Protein AF-A0A2P6FGI3-F1 (afdb_monomer_lite)

Organism: NCBI:txid655981

Radius of gyration: 14.29 Å; chains: 1; bounding box: 32×25×43 Å

Structure (mmCIF, N/CA/C/O backbone):
data_AF-A0A2P6FGI3-F1
#
_entry.id   AF-A0A2P6FGI3-F1
#
loop_
_atom_site.group_PDB
_atom_site.id
_atom_site.type_symbol
_atom_site.label_atom_id
_atom_site.label_alt_id
_atom_site.label_comp_id
_atom_site.label_asym_id
_atom_site.label_entity_id
_atom_site.label_seq_id
_atom_site.pdbx_PDB_ins_code
_atom_site.Cartn_x
_atom_site.Cartn_y
_atom_site.Cartn_z
_atom_site.occupancy
_atom_site.B_iso_or_equiv
_atom_site.auth_seq_id
_atom_site.auth_comp_id
_atom_site.auth_asym_id
_atom_site.auth_atom_id
_atom_site.pdbx_PDB_model_num
ATOM 1 N N . MET A 1 1 ? 15.757 -6.957 -1.552 1.00 66.19 1 MET A N 1
ATOM 2 C CA . MET A 1 1 ? 15.788 -5.740 -2.381 1.00 66.19 1 MET A CA 1
ATOM 3 C C . MET A 1 1 ? 14.400 -5.144 -2.313 1.00 66.19 1 MET A C 1
ATOM 5 O O . MET A 1 1 ? 13.468 -5.830 -2.713 1.00 66.19 1 MET A O 1
ATOM 9 N N . THR A 1 2 ? 14.246 -3.935 -1.772 1.00 77.81 2 THR A N 1
ATOM 10 C CA . THR A 1 2 ? 12.915 -3.300 -1.665 1.00 77.81 2 THR A CA 1
ATOM 11 C C . THR A 1 2 ? 12.345 -2.971 -3.044 1.00 77.81 2 THR A C 1
ATOM 13 O O . THR A 1 2 ? 13.094 -2.902 -4.018 1.00 77.81 2 THR A O 1
ATOM 16 N N . LEU A 1 3 ? 11.034 -2.719 -3.152 1.00 78.12 3 LEU A N 1
ATOM 17 C CA . LEU A 1 3 ? 10.436 -2.271 -4.417 1.00 78.12 3 LEU A CA 1
ATOM 18 C C . LEU A 1 3 ? 11.107 -0.983 -4.932 1.00 78.12 3 LEU A C 1
ATOM 20 O O . LEU A 1 3 ? 11.369 -0.852 -6.123 1.00 78.12 3 LEU A O 1
ATOM 24 N N . SER A 1 4 ? 11.468 -0.066 -4.028 1.00 76.88 4 SER A N 1
ATOM 25 C CA . SER A 1 4 ? 12.212 1.149 -4.383 1.00 76.88 4 SER A CA 1
ATOM 26 C C . SER A 1 4 ? 13.582 0.834 -4.991 1.00 76.88 4 SER A C 1
ATOM 28 O O . SER A 1 4 ? 13.965 1.425 -6.003 1.00 76.88 4 SER A O 1
ATOM 30 N N . GLU A 1 5 ? 14.306 -0.134 -4.425 1.00 78.88 5 GLU A N 1
ATOM 31 C CA . GLU A 1 5 ? 15.590 -0.574 -4.969 1.00 78.88 5 GLU A CA 1
ATOM 32 C C . GLU A 1 5 ? 15.432 -1.311 -6.301 1.00 78.88 5 GLU A C 1
ATOM 34 O O . GLU A 1 5 ? 16.225 -1.068 -7.207 1.00 78.88 5 GLU A O 1
ATOM 39 N N . ARG A 1 6 ? 14.401 -2.151 -6.449 1.00 81.94 6 ARG A N 1
ATOM 40 C CA . ARG A 1 6 ? 14.095 -2.877 -7.690 1.00 81.94 6 ARG A CA 1
ATOM 41 C C . ARG A 1 6 ? 13.774 -1.932 -8.843 1.00 81.94 6 ARG A C 1
ATOM 43 O O . ARG A 1 6 ? 14.219 -2.169 -9.960 1.00 81.94 6 ARG A O 1
ATOM 50 N N . VAL A 1 7 ? 13.037 -0.861 -8.567 1.00 80.50 7 VAL A N 1
ATOM 51 C CA . VAL A 1 7 ? 12.695 0.167 -9.557 1.00 80.50 7 VAL A CA 1
ATOM 52 C C . VAL A 1 7 ? 13.900 1.057 -9.894 1.00 80.50 7 VAL A C 1
ATOM 54 O O . VAL A 1 7 ? 14.059 1.458 -11.041 1.00 80.50 7 VAL A O 1
ATOM 57 N N . SER A 1 8 ? 14.764 1.366 -8.920 1.00 79.94 8 SER A N 1
ATOM 58 C CA . SER A 1 8 ? 15.839 2.359 -9.109 1.00 79.94 8 SER A CA 1
ATOM 59 C C . SER A 1 8 ? 17.186 1.773 -9.540 1.00 79.94 8 SER A C 1
ATOM 61 O O . SER A 1 8 ? 17.986 2.480 -10.148 1.00 79.94 8 SER A O 1
ATOM 63 N N . LYS A 1 9 ? 17.491 0.526 -9.164 1.00 82.00 9 LYS A N 1
ATOM 64 C CA . LYS A 1 9 ? 18.830 -0.075 -9.318 1.00 82.00 9 LYS A CA 1
ATOM 65 C C . LYS A 1 9 ? 18.871 -1.213 -10.335 1.00 82.00 9 LYS A C 1
ATOM 67 O O . LYS A 1 9 ? 19.956 -1.543 -10.807 1.00 82.00 9 LYS A O 1
ATOM 72 N N . ASP A 1 10 ? 17.734 -1.830 -10.647 1.00 79.25 10 ASP A N 1
ATOM 73 C CA . ASP A 1 10 ? 17.676 -2.964 -11.566 1.00 79.25 10 ASP A CA 1
ATOM 74 C C . ASP A 1 10 ? 17.226 -2.503 -12.962 1.00 79.25 10 ASP A C 1
ATOM 76 O O . ASP A 1 10 ? 16.121 -1.978 -13.104 1.00 79.25 10 ASP A O 1
ATOM 80 N N . PRO A 1 11 ? 18.051 -2.694 -14.005 1.00 77.44 11 PRO A N 1
ATOM 81 C CA . PRO A 1 11 ? 17.702 -2.291 -15.363 1.00 77.44 11 PRO A CA 1
ATOM 82 C C . PRO A 1 11 ? 16.653 -3.203 -16.018 1.00 77.44 11 PRO A C 1
ATOM 84 O O . PRO A 1 11 ? 16.150 -2.875 -17.094 1.00 77.44 11 PRO A O 1
ATOM 87 N N . ARG A 1 12 ? 16.333 -4.364 -15.427 1.00 83.56 12 ARG A N 1
ATOM 88 C CA . ARG A 1 12 ? 15.326 -5.282 -15.970 1.00 83.56 12 ARG A CA 1
ATOM 89 C C . ARG A 1 12 ? 13.939 -4.635 -15.912 1.00 83.56 12 ARG A C 1
ATOM 91 O O . ARG A 1 12 ? 13.586 -4.066 -14.876 1.00 83.56 12 ARG A O 1
ATOM 98 N N . PRO A 1 13 ? 13.110 -4.780 -16.962 1.00 79.19 13 PRO A N 1
ATOM 99 C CA . PRO A 1 13 ? 11.731 -4.309 -16.928 1.00 79.19 13 PRO A CA 1
ATOM 100 C C . PRO A 1 13 ? 10.989 -4.865 -15.709 1.00 79.19 13 PRO A C 1
ATOM 102 O O . PRO A 1 13 ? 11.129 -6.042 -15.372 1.00 79.19 13 PRO A O 1
ATOM 105 N N . LEU A 1 14 ? 10.232 -4.009 -15.032 1.00 82.75 14 LEU A N 1
ATOM 106 C CA . LEU A 1 14 ? 9.284 -4.405 -13.996 1.00 82.75 14 LEU A CA 1
ATOM 107 C C . LEU A 1 14 ? 7.899 -4.484 -14.641 1.00 82.75 14 LEU A C 1
ATOM 109 O O . LEU A 1 14 ? 7.463 -3.527 -15.282 1.00 82.75 14 LEU A O 1
ATOM 113 N N . ASP A 1 15 ? 7.207 -5.606 -14.460 1.00 86.94 15 ASP A N 1
ATOM 114 C CA . ASP A 1 15 ? 5.791 -5.708 -14.811 1.00 86.94 15 ASP A CA 1
ATOM 115 C C . ASP A 1 15 ? 4.972 -4.954 -13.756 1.00 86.94 15 ASP A C 1
ATOM 117 O O . ASP A 1 15 ? 4.646 -5.473 -12.683 1.00 86.94 15 ASP A O 1
ATOM 121 N N . ALA A 1 16 ? 4.721 -3.677 -14.046 1.00 83.81 16 ALA A N 1
ATOM 122 C CA . ALA A 1 16 ? 4.026 -2.762 -13.155 1.00 83.81 16 ALA A CA 1
ATOM 123 C C . ALA A 1 16 ? 2.613 -3.252 -12.816 1.00 83.81 16 ALA A C 1
ATOM 125 O O . ALA A 1 16 ? 2.213 -3.191 -11.654 1.00 83.81 16 ALA A O 1
ATOM 126 N N . ASP A 1 17 ? 1.882 -3.774 -13.801 1.00 87.12 17 ASP A N 1
ATOM 127 C CA . ASP A 1 17 ? 0.501 -4.220 -13.619 1.00 87.12 17 ASP A CA 1
ATOM 128 C C . ASP A 1 17 ? 0.445 -5.468 -12.733 1.00 87.12 17 ASP A C 1
ATOM 130 O O . ASP A 1 17 ? -0.345 -5.525 -11.785 1.00 87.12 17 ASP A O 1
ATOM 134 N N . LEU A 1 18 ? 1.335 -6.439 -12.970 1.00 86.50 18 LEU A N 1
ATOM 135 C CA . LEU A 1 18 ? 1.442 -7.628 -12.125 1.00 86.50 18 LEU A CA 1
ATOM 136 C C . LEU A 1 18 ? 1.863 -7.271 -10.692 1.00 86.50 18 LEU A C 1
ATOM 138 O O . LEU A 1 18 ? 1.305 -7.807 -9.729 1.00 86.50 18 LEU A O 1
ATOM 142 N N . CYS A 1 19 ? 2.833 -6.367 -10.538 1.00 84.88 19 CYS A N 1
ATOM 143 C CA . CYS A 1 19 ? 3.308 -5.909 -9.234 1.00 84.88 19 CYS A CA 1
ATOM 144 C C . CYS A 1 19 ? 2.179 -5.225 -8.446 1.00 84.88 19 CYS A C 1
ATOM 146 O O . CYS A 1 19 ? 1.867 -5.631 -7.323 1.00 84.88 19 CYS A O 1
ATOM 148 N N . LEU A 1 20 ? 1.502 -4.248 -9.056 1.00 86.12 20 LEU A N 1
ATOM 149 C CA . LEU A 1 20 ? 0.398 -3.516 -8.434 1.00 86.12 20 LEU A CA 1
ATOM 150 C C . LEU A 1 20 ? -0.779 -4.432 -8.093 1.00 86.12 20 LEU A C 1
ATOM 152 O O . LEU A 1 20 ? -1.316 -4.341 -6.988 1.0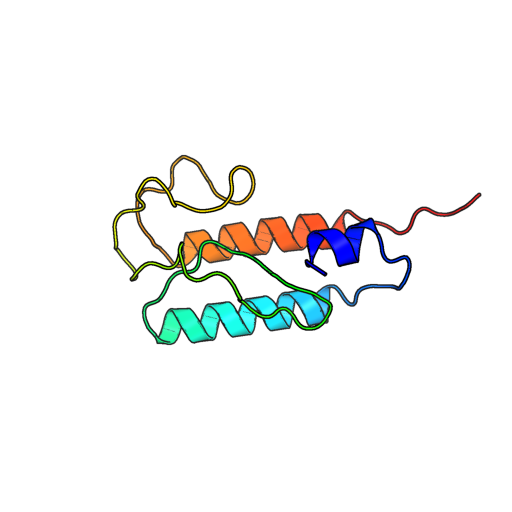0 86.12 20 LEU A O 1
ATOM 156 N N . GLY A 1 21 ? -1.140 -5.357 -8.987 1.00 88.44 21 GLY A N 1
ATOM 157 C CA . GLY A 1 21 ? -2.201 -6.332 -8.734 1.00 88.44 21 GLY A CA 1
ATOM 158 C C . GLY A 1 21 ? -1.897 -7.230 -7.531 1.00 88.44 21 GLY A C 1
ATOM 159 O O . GLY A 1 21 ? -2.776 -7.505 -6.713 1.00 88.44 21 GLY A O 1
ATOM 160 N N . ARG A 1 22 ? -0.637 -7.647 -7.358 1.00 86.50 22 ARG A N 1
ATOM 161 C CA . ARG A 1 22 ? -0.207 -8.430 -6.189 1.00 86.50 22 ARG A CA 1
ATOM 162 C C . ARG A 1 22 ? -0.278 -7.635 -4.887 1.00 86.50 22 ARG A C 1
ATOM 164 O O . ARG A 1 22 ? -0.799 -8.160 -3.903 1.00 86.50 22 ARG A O 1
ATOM 171 N N . ILE A 1 23 ? 0.176 -6.379 -4.889 1.00 86.06 23 ILE A N 1
ATOM 172 C CA . ILE A 1 23 ? 0.059 -5.478 -3.728 1.00 86.06 23 ILE A CA 1
ATOM 173 C C . ILE A 1 23 ? -1.412 -5.305 -3.348 1.00 86.06 23 ILE A C 1
ATOM 175 O O . ILE A 1 23 ? -1.780 -5.493 -2.190 1.00 86.06 23 ILE A O 1
ATOM 179 N N . GLN A 1 24 ? -2.259 -4.993 -4.331 1.00 89.06 24 GLN A N 1
ATOM 180 C CA . GLN A 1 24 ? -3.686 -4.777 -4.123 1.00 89.06 24 GLN A CA 1
ATOM 181 C C . GLN A 1 24 ? -4.366 -6.011 -3.520 1.00 89.06 24 GLN A C 1
ATOM 183 O O . GLN A 1 24 ? -5.132 -5.880 -2.567 1.00 89.06 24 GLN A O 1
ATOM 188 N N . ASN A 1 25 ? -4.057 -7.209 -4.021 1.00 89.62 25 ASN A N 1
ATOM 189 C CA . ASN A 1 25 ? -4.596 -8.455 -3.475 1.00 89.62 25 ASN A CA 1
ATOM 190 C C . ASN A 1 25 ? -4.155 -8.692 -2.021 1.00 89.62 25 ASN A C 1
ATOM 192 O O . ASN A 1 25 ? -4.961 -9.129 -1.199 1.00 89.62 25 ASN A O 1
ATOM 196 N N . GLY A 1 26 ? -2.899 -8.379 -1.688 1.00 87.75 26 GLY A N 1
ATOM 197 C CA . GLY A 1 26 ? -2.393 -8.446 -0.315 1.00 87.75 26 GLY A CA 1
ATOM 198 C C . GLY A 1 26 ? -3.112 -7.472 0.625 1.00 87.75 26 GLY A C 1
ATOM 199 O O . GLY A 1 26 ? -3.556 -7.877 1.700 1.00 87.75 26 GLY A O 1
ATOM 200 N N . ILE A 1 27 ? -3.308 -6.222 0.188 1.00 88.31 27 ILE A N 1
ATOM 201 C CA . ILE A 1 27 ? -4.082 -5.205 0.919 1.00 88.31 27 ILE A CA 1
ATOM 202 C C . ILE A 1 27 ? -5.515 -5.683 1.161 1.00 88.31 27 ILE A C 1
ATOM 204 O O . ILE A 1 27 ? -5.979 -5.710 2.298 1.00 88.31 27 ILE A O 1
ATOM 208 N N . GLN A 1 28 ? -6.202 -6.148 0.116 1.00 90.56 28 GLN A N 1
ATOM 209 C CA . GLN A 1 28 ? -7.575 -6.647 0.229 1.00 90.56 28 GLN A CA 1
ATOM 210 C C . GLN A 1 28 ? -7.692 -7.852 1.166 1.00 90.56 28 GLN A C 1
ATOM 212 O O . GLN A 1 28 ? -8.703 -8.006 1.852 1.00 90.56 28 GLN A O 1
ATOM 217 N N . HIS A 1 29 ? -6.687 -8.729 1.195 1.00 90.75 29 HIS A N 1
ATOM 218 C CA . HIS A 1 29 ? -6.658 -9.835 2.144 1.00 90.75 29 HIS A CA 1
ATOM 219 C C . HIS A 1 29 ? -6.578 -9.330 3.589 1.00 90.75 29 HIS A C 1
ATOM 221 O O . HIS A 1 29 ? -7.322 -9.814 4.439 1.00 90.75 29 HIS A O 1
ATOM 227 N N . LEU A 1 30 ? -5.740 -8.329 3.861 1.00 89.75 30 LEU A N 1
ATOM 228 C CA . LEU A 1 30 ? -5.586 -7.752 5.196 1.00 89.75 30 LEU A CA 1
ATOM 229 C C . LEU A 1 30 ? -6.819 -6.950 5.632 1.00 89.75 30 LEU A C 1
ATOM 231 O O . LEU A 1 30 ? -7.258 -7.098 6.772 1.00 89.75 30 LEU A O 1
ATOM 235 N N . HIS A 1 31 ? -7.480 -6.244 4.712 1.00 91.31 31 HIS A N 1
ATOM 236 C CA . HIS A 1 31 ? -8.775 -5.600 4.979 1.00 91.31 31 HIS A CA 1
ATOM 237 C C . HIS A 1 31 ? -9.837 -6.605 5.431 1.00 91.31 31 HIS A C 1
ATOM 239 O O . HIS A 1 31 ? -10.571 -6.338 6.377 1.00 91.31 31 HIS A O 1
ATOM 245 N N . LYS A 1 32 ? -9.881 -7.808 4.841 1.00 92.19 32 LYS A N 1
ATOM 246 C CA . LYS A 1 32 ? -10.793 -8.882 5.292 1.00 92.19 32 LYS A CA 1
ATOM 247 C C . LYS A 1 32 ? -10.497 -9.372 6.712 1.00 92.19 32 LYS A C 1
ATOM 249 O O . LYS A 1 32 ? -11.377 -9.948 7.346 1.00 92.19 32 LYS A O 1
ATOM 254 N N . LEU A 1 33 ? -9.281 -9.153 7.207 1.00 92.19 33 LEU A N 1
ATOM 255 C CA . LEU A 1 33 ? -8.884 -9.432 8.588 1.00 92.19 33 LEU A CA 1
ATOM 256 C C . LEU A 1 33 ? -9.107 -8.224 9.521 1.00 92.19 33 LEU A C 1
ATOM 258 O O . LEU A 1 33 ? -8.780 -8.304 10.705 1.00 92.19 33 LEU A O 1
ATOM 262 N N . GLY A 1 34 ? -9.666 -7.118 9.012 1.00 89.19 34 GLY A N 1
ATOM 263 C CA . GLY A 1 34 ? -9.865 -5.864 9.746 1.00 89.19 34 GLY A CA 1
ATOM 264 C C . GLY A 1 34 ? -8.570 -5.085 9.981 1.00 89.19 34 GLY A C 1
ATOM 265 O O . GLY A 1 34 ? -8.485 -4.314 10.938 1.00 89.19 34 GLY A O 1
ATOM 266 N N . LEU A 1 35 ? -7.546 -5.333 9.159 1.00 88.19 35 LEU A N 1
ATOM 267 C CA . LEU A 1 35 ? -6.211 -4.761 9.283 1.00 88.19 35 LEU A CA 1
ATOM 268 C C . LEU A 1 35 ? -5.940 -3.769 8.153 1.00 88.19 35 LEU A C 1
ATOM 270 O O . LEU A 1 35 ? -6.099 -4.106 6.985 1.00 88.19 35 LEU A O 1
ATOM 274 N N . ILE A 1 36 ? -5.475 -2.579 8.519 1.00 85.06 36 ILE A N 1
ATOM 275 C CA . ILE A 1 36 ? -5.031 -1.508 7.625 1.00 85.06 36 ILE A CA 1
ATOM 276 C C . ILE A 1 36 ? -3.509 -1.423 7.701 1.00 85.06 36 ILE A C 1
ATOM 278 O O . ILE A 1 36 ? -2.938 -1.446 8.797 1.00 85.06 36 ILE A O 1
ATOM 282 N N . ILE A 1 37 ? -2.849 -1.320 6.551 1.00 78.44 37 ILE A N 1
ATOM 283 C CA . ILE A 1 37 ? -1.394 -1.433 6.419 1.00 78.44 37 ILE A CA 1
ATOM 284 C C . ILE A 1 37 ? -0.817 -0.185 5.773 1.00 78.44 37 ILE A C 1
ATOM 286 O O . ILE A 1 37 ? -0.888 0.027 4.565 1.00 78.44 37 ILE A O 1
ATOM 290 N N . LEU A 1 38 ? -0.093 0.584 6.575 1.00 63.91 38 LEU A N 1
ATOM 291 C CA . LEU A 1 38 ? 0.593 1.792 6.138 1.00 63.91 38 LEU A CA 1
ATOM 292 C C . LEU A 1 38 ? 1.933 1.415 5.473 1.00 63.91 38 LEU A C 1
ATOM 294 O O . LEU A 1 38 ? 3.005 1.581 6.050 1.00 63.91 38 LEU A O 1
ATOM 298 N N . MET A 1 39 ? 1.769 0.812 4.292 1.00 65.38 39 MET A N 1
ATOM 299 C CA . MET A 1 39 ? 2.661 0.303 3.241 1.00 65.38 39 MET A CA 1
ATOM 300 C C . MET A 1 39 ? 4.179 0.166 3.466 1.00 65.38 39 MET A C 1
ATOM 302 O O . MET A 1 39 ? 4.887 1.125 3.757 1.00 65.38 39 MET A O 1
ATOM 306 N N . SER A 1 40 ? 4.688 -1.012 3.070 1.00 53.09 40 SER A N 1
ATOM 307 C CA . SER A 1 40 ? 6.044 -1.256 2.548 1.00 53.09 40 SER A CA 1
ATOM 308 C C . SER A 1 40 ? 6.025 -2.483 1.615 1.00 53.09 40 SER A C 1
ATOM 310 O O . SER A 1 40 ? 5.360 -3.473 1.926 1.00 53.09 40 SER A O 1
ATOM 312 N N . GLY A 1 41 ? 6.699 -2.423 0.457 1.00 50.53 41 GLY A N 1
ATOM 313 C CA . GLY A 1 41 ? 6.718 -3.491 -0.559 1.00 50.53 41 GLY A CA 1
ATOM 314 C C . GLY A 1 41 ? 8.135 -3.935 -0.945 1.00 50.53 41 GLY 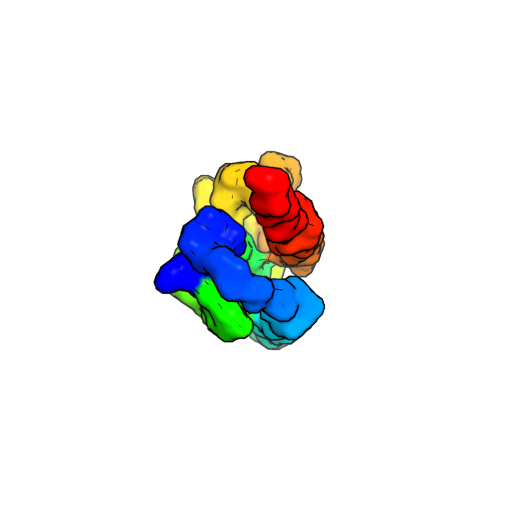A C 1
ATOM 315 O O . GLY A 1 41 ? 9.055 -3.115 -1.017 1.00 50.53 41 GLY A O 1
ATOM 316 N N . ASN A 1 42 ? 8.313 -5.233 -1.215 1.00 46.72 42 ASN A N 1
ATOM 317 C CA . ASN A 1 42 ? 9.609 -5.862 -1.504 1.00 46.72 42 ASN A CA 1
ATOM 318 C C . ASN A 1 42 ? 9.558 -6.677 -2.818 1.00 46.72 42 ASN A C 1
ATOM 320 O O . ASN A 1 42 ? 8.808 -7.642 -2.885 1.00 46.72 42 ASN A O 1
ATOM 324 N N . ASP A 1 43 ? 10.394 -6.323 -3.802 1.00 53.94 43 ASP A N 1
ATOM 325 C CA . ASP A 1 43 ? 10.676 -7.072 -5.049 1.00 53.94 43 ASP A CA 1
ATOM 326 C C . ASP A 1 43 ? 9.502 -7.327 -6.040 1.00 53.94 43 ASP A C 1
ATOM 328 O O . ASP A 1 43 ? 8.363 -6.908 -5.828 1.00 53.94 43 ASP A O 1
ATOM 332 N N . ASP A 1 44 ? 9.797 -8.032 -7.145 1.00 52.28 44 ASP A N 1
ATOM 333 C CA . ASP A 1 44 ? 8.885 -8.475 -8.225 1.00 52.28 44 ASP A CA 1
ATOM 334 C C . ASP A 1 44 ? 7.725 -9.376 -7.731 1.00 52.28 44 ASP A C 1
ATOM 336 O O . ASP A 1 44 ? 6.747 -9.647 -8.440 1.00 52.28 44 ASP A O 1
ATOM 340 N N . ASN A 1 45 ? 7.814 -9.846 -6.487 1.00 54.31 45 ASN A N 1
ATOM 341 C CA . ASN A 1 45 ? 6.720 -10.463 -5.754 1.00 54.31 45 ASN A CA 1
ATOM 342 C C . ASN A 1 45 ? 6.511 -9.693 -4.444 1.00 54.31 45 ASN A C 1
ATOM 344 O O . ASN A 1 45 ? 7.105 -10.082 -3.440 1.00 54.31 45 ASN A O 1
ATOM 348 N N . PRO A 1 46 ? 5.706 -8.616 -4.446 1.00 61.00 46 PRO A N 1
ATOM 349 C CA . PRO A 1 46 ? 5.586 -7.711 -3.313 1.00 61.00 46 PRO A CA 1
ATOM 350 C C . PRO A 1 46 ? 5.050 -8.440 -2.082 1.00 61.00 46 PRO A C 1
ATOM 352 O O . PRO A 1 46 ? 3.850 -8.671 -1.940 1.00 61.00 46 PRO A O 1
ATOM 355 N N . ILE A 1 47 ? 5.965 -8.806 -1.186 1.00 62.12 47 ILE A N 1
ATOM 356 C CA . ILE A 1 47 ? 5.633 -9.303 0.146 1.00 62.12 47 ILE A CA 1
ATOM 357 C C . ILE A 1 47 ? 5.450 -8.084 1.045 1.00 62.12 47 ILE A C 1
ATOM 359 O O . ILE A 1 47 ? 6.315 -7.209 1.108 1.00 62.12 47 ILE A O 1
ATOM 363 N N . ILE A 1 48 ? 4.325 -8.044 1.750 1.00 68.19 48 ILE A N 1
ATOM 364 C CA . ILE A 1 48 ? 4.061 -7.066 2.803 1.00 68.19 48 ILE A CA 1
ATOM 365 C C . ILE A 1 48 ? 4.822 -7.556 4.035 1.00 68.19 48 ILE A C 1
ATOM 367 O O . ILE A 1 48 ? 4.433 -8.545 4.652 1.00 68.19 48 ILE A O 1
ATOM 371 N N . THR A 1 49 ? 5.967 -6.941 4.327 1.00 58.34 49 THR A N 1
ATOM 372 C CA . THR A 1 49 ? 6.912 -7.441 5.343 1.00 58.34 49 THR A CA 1
ATOM 373 C C . THR A 1 49 ? 6.989 -6.584 6.602 1.00 58.34 49 THR A C 1
ATOM 375 O O . THR A 1 49 ? 7.627 -7.003 7.563 1.00 58.34 49 THR A O 1
ATOM 378 N N . ASP A 1 50 ? 6.359 -5.407 6.618 1.00 65.75 50 ASP A N 1
ATOM 379 C CA . ASP A 1 50 ? 6.359 -4.502 7.771 1.00 65.75 50 ASP A CA 1
ATOM 380 C C . ASP A 1 50 ? 4.935 -4.292 8.297 1.00 65.75 50 ASP A C 1
ATOM 382 O O . ASP A 1 50 ? 4.109 -3.632 7.668 1.00 65.75 50 ASP A O 1
ATOM 386 N N . PHE A 1 51 ? 4.657 -4.897 9.452 1.00 72.00 51 PHE A N 1
ATOM 387 C CA . PHE A 1 51 ? 3.375 -4.805 10.152 1.00 72.00 51 PHE A CA 1
ATOM 388 C C . PHE A 1 51 ? 3.453 -3.936 11.413 1.00 72.00 51 PHE A C 1
ATOM 390 O O . PHE A 1 51 ? 2.467 -3.829 12.137 1.00 72.00 51 PHE A O 1
ATOM 397 N N . ASP A 1 52 ? 4.590 -3.296 11.699 1.00 69.00 52 ASP A N 1
ATOM 398 C CA . ASP A 1 52 ? 4.753 -2.447 12.891 1.00 69.00 52 ASP A CA 1
ATOM 399 C C . ASP A 1 52 ? 3.901 -1.158 12.795 1.00 69.00 52 ASP A C 1
ATOM 401 O O . ASP A 1 52 ? 3.528 -0.536 13.796 1.00 69.00 52 ASP A O 1
ATOM 405 N N . SER A 1 53 ? 3.521 -0.782 11.570 1.00 70.81 53 SER A N 1
ATOM 406 C CA . SER A 1 53 ? 2.557 0.281 11.264 1.00 70.81 53 SER A CA 1
ATOM 407 C C . SER A 1 53 ? 1.128 -0.226 11.021 1.00 70.81 53 SER A C 1
ATOM 409 O O . SER A 1 53 ? 0.229 0.587 10.804 1.00 70.81 53 SER A O 1
ATOM 411 N N . CYS A 1 54 ? 0.893 -1.542 11.080 1.00 82.88 54 CYS A N 1
ATOM 412 C CA . CYS A 1 54 ? -0.426 -2.129 10.876 1.00 82.88 54 CYS A CA 1
ATOM 413 C C . CYS A 1 54 ? -1.361 -1.759 12.033 1.00 82.88 54 CYS A C 1
ATOM 415 O O . CYS A 1 54 ? -0.982 -1.799 13.207 1.00 82.88 54 CYS A O 1
ATOM 417 N N . ARG A 1 55 ? -2.600 -1.404 11.701 1.00 87.69 55 ARG A N 1
ATOM 418 C CA . ARG A 1 55 ? -3.620 -0.973 12.663 1.00 87.69 55 ARG A CA 1
ATOM 419 C C . ARG A 1 55 ? -4.929 -1.685 12.400 1.00 87.69 55 ARG A C 1
ATOM 421 O O . ARG A 1 55 ? -5.187 -2.102 11.273 1.00 87.69 55 ARG A O 1
ATOM 428 N N . ARG A 1 56 ? -5.769 -1.815 13.426 1.00 91.00 56 ARG A N 1
ATOM 429 C CA . ARG A 1 56 ? -7.157 -2.225 13.189 1.00 91.00 56 ARG A CA 1
ATOM 430 C C . ARG A 1 56 ? -7.912 -1.091 12.511 1.00 91.00 56 ARG A C 1
ATOM 432 O O . ARG A 1 56 ? -7.658 0.075 12.804 1.00 91.00 56 ARG A O 1
ATOM 439 N N . GLU A 1 57 ? -8.848 -1.427 11.636 1.00 91.75 57 GLU A N 1
ATOM 440 C CA . GLU A 1 57 ? -9.744 -0.431 11.050 1.00 91.75 57 GLU A CA 1
ATOM 441 C C . GLU A 1 57 ? -10.435 0.400 12.150 1.00 91.75 57 GLU A C 1
ATOM 443 O O . GLU A 1 57 ? -10.905 -0.131 13.159 1.00 91.75 57 GLU A O 1
ATOM 448 N N . GLY A 1 58 ? -10.433 1.723 11.984 1.00 90.19 58 GLY A N 1
ATOM 449 C CA . GLY A 1 58 ? -10.939 2.700 12.948 1.00 90.19 58 GLY A CA 1
ATOM 450 C C . GLY A 1 58 ? -9.975 3.059 14.086 1.00 90.19 58 GLY A C 1
ATOM 451 O O . GLY A 1 58 ? -10.248 4.002 14.832 1.00 90.19 58 GLY A O 1
ATOM 452 N N . GLU A 1 59 ? -8.839 2.370 14.240 1.00 90.31 59 GLU A N 1
ATOM 453 C CA . GLU A 1 59 ? -7.843 2.707 15.262 1.00 90.31 59 GLU A CA 1
ATOM 454 C C . GLU A 1 59 ? -7.177 4.051 14.944 1.00 90.31 59 GLU A C 1
ATOM 456 O O . GLU A 1 59 ? -6.909 4.395 13.792 1.00 90.31 59 GLU A O 1
ATOM 461 N N . ARG A 1 60 ? -6.893 4.840 15.979 1.00 89.31 60 ARG A N 1
ATOM 462 C CA . ARG A 1 60 ? -6.243 6.138 15.817 1.00 89.31 60 ARG A CA 1
ATOM 463 C C . ARG A 1 60 ? -4.791 5.949 15.376 1.00 89.31 60 ARG A C 1
ATOM 465 O O . ARG A 1 60 ? -4.029 5.226 16.017 1.00 89.31 60 ARG A O 1
ATOM 472 N N . LEU A 1 61 ? -4.393 6.641 14.314 1.00 82.31 61 LEU A N 1
ATOM 473 C CA . LEU A 1 61 ? -3.016 6.633 13.840 1.00 82.31 61 LEU A CA 1
ATOM 474 C C . LEU A 1 61 ? -2.145 7.404 14.843 1.00 82.31 61 LEU A C 1
ATOM 476 O O . LEU A 1 61 ? -2.384 8.577 15.134 1.00 82.31 61 LEU A O 1
ATOM 480 N N . GLY A 1 62 ? -1.183 6.702 15.442 1.00 76.69 62 GLY A N 1
ATOM 481 C CA . GLY A 1 62 ? -0.188 7.283 16.343 1.00 76.69 62 GLY A CA 1
ATOM 482 C C . GLY A 1 62 ? 1.009 7.859 15.583 1.00 76.69 62 GLY A C 1
ATOM 483 O O . GLY A 1 62 ? 0.923 8.200 14.411 1.00 76.69 62 GLY A O 1
ATOM 484 N N . ILE A 1 63 ? 2.171 7.901 16.237 1.00 70.88 63 ILE A N 1
ATOM 485 C CA . ILE A 1 63 ? 3.430 8.389 15.635 1.00 70.88 63 ILE A CA 1
ATOM 486 C C . ILE A 1 63 ? 3.836 7.555 14.400 1.00 70.88 63 ILE A C 1
ATOM 488 O O . ILE A 1 63 ? 4.467 8.068 13.481 1.00 70.88 63 ILE A O 1
ATOM 492 N N . LYS A 1 64 ? 3.436 6.278 14.346 1.00 68.00 64 LYS A N 1
ATOM 493 C CA . LYS A 1 64 ? 3.700 5.354 13.231 1.00 68.00 64 LYS A CA 1
ATOM 494 C C . LYS A 1 64 ? 2.533 5.309 12.232 1.00 68.00 64 LYS A C 1
ATOM 496 O O . LYS A 1 64 ? 1.978 4.244 11.984 1.00 68.00 64 LYS A O 1
ATOM 501 N N . ALA A 1 65 ? 2.148 6.461 11.682 1.00 70.12 65 ALA A N 1
ATOM 502 C CA . ALA A 1 65 ? 1.059 6.615 10.703 1.00 70.12 65 ALA A CA 1
ATOM 503 C C . ALA A 1 65 ? 1.476 6.327 9.237 1.00 70.12 65 ALA A C 1
ATOM 505 O O . ALA A 1 65 ? 0.817 6.766 8.292 1.00 70.12 65 ALA A O 1
ATOM 506 N N . GLY A 1 66 ? 2.585 5.604 9.050 1.00 70.12 66 GLY A N 1
ATOM 507 C CA . GLY A 1 66 ? 3.180 5.287 7.752 1.00 70.12 66 GLY A CA 1
ATOM 508 C C . GLY A 1 66 ? 4.484 6.028 7.476 1.00 70.12 66 GLY A C 1
ATOM 509 O O . GLY A 1 66 ? 4.974 6.814 8.290 1.00 70.12 66 GLY A O 1
ATOM 510 N N . THR A 1 67 ? 5.071 5.757 6.313 1.00 72.19 67 THR A N 1
ATOM 511 C CA . THR A 1 67 ? 6.299 6.418 5.864 1.00 72.19 67 THR A CA 1
ATOM 512 C C . THR A 1 67 ? 5.997 7.833 5.369 1.00 72.19 67 THR A C 1
ATOM 514 O O . THR A 1 67 ? 5.110 8.046 4.540 1.00 72.19 67 THR A O 1
ATOM 517 N N . ARG A 1 68 ? 6.763 8.823 5.846 1.00 72.50 68 ARG A N 1
ATOM 518 C CA . ARG A 1 68 ? 6.654 10.215 5.383 1.00 72.50 68 ARG A CA 1
ATOM 519 C C . ARG A 1 68 ? 6.799 10.283 3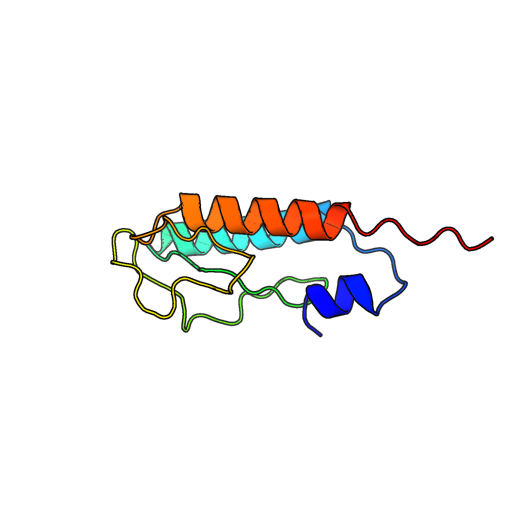.858 1.00 72.50 68 ARG A C 1
ATOM 521 O O . ARG A 1 68 ? 7.724 9.698 3.303 1.00 72.50 68 ARG A O 1
ATOM 528 N N . GLY A 1 69 ? 5.892 11.002 3.197 1.00 73.56 69 GLY A N 1
ATOM 529 C CA . GLY A 1 69 ? 5.843 11.107 1.733 1.00 73.56 69 GLY A CA 1
ATOM 530 C C . GLY A 1 69 ? 5.045 10.000 1.032 1.00 73.56 69 GLY A C 1
ATOM 531 O O . GLY A 1 69 ? 4.791 10.131 -0.157 1.00 73.56 69 GLY A O 1
ATOM 532 N N . TRP A 1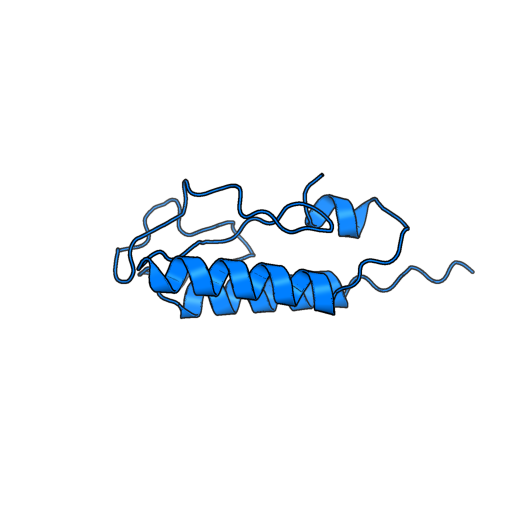 70 ? 4.602 8.965 1.754 1.00 76.44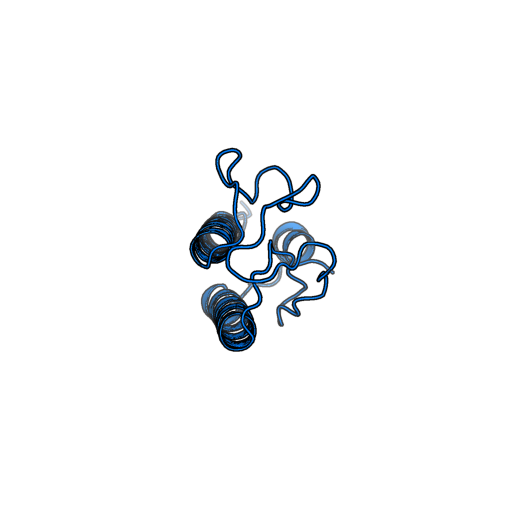 70 TRP A N 1
ATOM 533 C CA . TRP A 1 70 ? 3.776 7.859 1.234 1.00 76.44 70 TRP A CA 1
ATOM 534 C C . TRP A 1 70 ? 2.400 7.763 1.905 1.00 76.44 70 TRP A C 1
ATOM 536 O O . TRP A 1 70 ? 1.619 6.856 1.637 1.00 76.44 70 TRP A O 1
ATOM 546 N N . THR A 1 71 ? 2.102 8.712 2.786 1.00 77.56 71 THR A N 1
ATOM 547 C CA . THR A 1 71 ? 0.847 8.852 3.525 1.00 77.56 71 THR A CA 1
ATOM 548 C C . THR A 1 71 ? 0.435 10.323 3.511 1.00 77.56 71 THR A C 1
ATOM 550 O O . THR A 1 71 ? 1.242 11.187 3.147 1.00 77.56 71 THR A O 1
ATOM 553 N N . ARG A 1 72 ? -0.800 10.627 3.911 1.00 79.38 72 ARG A N 1
ATOM 554 C CA . ARG A 1 72 ? -1.258 12.009 4.083 1.00 79.38 72 ARG A CA 1
ATOM 555 C C . ARG A 1 72 ? -1.191 12.422 5.548 1.00 79.38 72 ARG A C 1
ATOM 557 O O . ARG A 1 72 ? -1.522 11.646 6.438 1.00 79.38 72 ARG A O 1
ATOM 564 N N . GLU A 1 73 ? -0.798 13.669 5.793 1.00 78.19 73 GLU A N 1
ATOM 565 C CA . GLU A 1 73 ? -0.661 14.212 7.153 1.00 78.19 73 GLU A CA 1
ATOM 566 C C . GLU A 1 73 ? -2.012 14.418 7.859 1.00 78.19 73 GLU A C 1
ATOM 568 O O . GLU A 1 73 ? -2.070 14.494 9.085 1.00 78.19 73 GLU A O 1
ATOM 573 N N . ASP A 1 74 ? -3.111 14.490 7.105 1.00 82.62 74 ASP A N 1
ATOM 574 C CA . ASP A 1 74 ? -4.464 14.638 7.643 1.00 82.62 74 ASP A CA 1
ATOM 575 C C . ASP A 1 74 ? -5.112 13.310 8.060 1.00 82.62 74 ASP A C 1
ATOM 577 O O . ASP A 1 74 ? -6.189 13.314 8.667 1.00 82.62 74 ASP A O 1
ATOM 581 N N . PHE A 1 75 ? -4.458 12.174 7.804 1.00 83.31 75 PHE A N 1
ATOM 582 C CA . PHE A 1 75 ? -4.930 10.873 8.253 1.00 83.31 75 PHE A CA 1
ATOM 583 C C . PHE A 1 75 ? -4.774 10.717 9.768 1.00 83.31 75 PHE A C 1
ATOM 585 O O . PHE A 1 75 ? -3.678 10.717 10.323 1.00 83.31 75 PHE A O 1
ATOM 592 N N . LYS A 1 76 ? -5.912 10.565 10.451 1.00 88.31 76 LYS A N 1
ATOM 593 C CA . LYS A 1 76 ? -5.989 10.421 11.917 1.00 88.31 76 LYS A CA 1
ATOM 594 C C . LYS A 1 76 ? -6.413 9.031 12.366 1.00 88.31 76 LYS A C 1
ATOM 596 O O . LYS A 1 76 ? -6.191 8.680 13.522 1.00 88.31 76 LYS A O 1
ATOM 601 N N . PHE A 1 77 ? -7.029 8.264 11.475 1.00 90.31 77 PHE A N 1
ATOM 602 C CA . PHE A 1 77 ? -7.571 6.939 11.746 1.00 90.31 77 PHE A CA 1
ATOM 603 C C . PHE A 1 77 ? -7.169 5.988 10.632 1.00 90.31 77 PHE A C 1
ATOM 605 O O . PHE A 1 77 ? -7.034 6.410 9.485 1.00 90.31 77 PHE A O 1
ATOM 612 N N . ALA A 1 78 ? -6.969 4.732 11.009 1.00 90.31 78 ALA A N 1
ATOM 613 C CA . ALA A 1 78 ? -6.710 3.630 10.112 1.00 90.31 78 ALA A CA 1
ATOM 614 C C . ALA A 1 78 ? -7.993 3.297 9.351 1.00 90.31 78 ALA A C 1
ATOM 616 O O . ALA A 1 78 ? -9.005 2.930 9.940 1.00 90.31 78 ALA A O 1
ATOM 617 N N . THR A 1 79 ? -7.953 3.455 8.043 1.00 91.31 79 THR A N 1
ATOM 618 C CA . THR A 1 79 ? -9.087 3.352 7.133 1.00 91.31 79 THR A CA 1
ATOM 619 C C . THR A 1 79 ? -8.607 2.742 5.815 1.00 91.31 79 THR A C 1
ATOM 621 O O . THR A 1 79 ? -7.444 2.947 5.448 1.00 91.31 79 THR A O 1
ATOM 624 N N . PRO A 1 80 ? -9.457 2.008 5.078 1.00 90.25 80 PRO A N 1
ATOM 625 C CA . PRO A 1 80 ? -9.091 1.467 3.769 1.00 90.25 80 PRO A CA 1
ATOM 626 C C . PRO A 1 80 ? -8.553 2.525 2.792 1.00 90.25 80 PRO A C 1
ATOM 628 O O . PRO A 1 80 ? -7.696 2.228 1.958 1.00 90.25 80 PRO A O 1
ATOM 631 N N . GLU A 1 81 ? -9.006 3.774 2.919 1.00 90.12 81 GLU A N 1
ATOM 632 C CA . GLU A 1 81 ? -8.552 4.921 2.134 1.00 90.12 81 GLU A CA 1
ATOM 633 C C . GLU A 1 81 ? -7.058 5.219 2.327 1.00 90.12 81 GLU A C 1
ATOM 635 O O . GLU A 1 81 ? -6.408 5.707 1.398 1.00 90.12 81 GLU A O 1
ATOM 640 N N . ASN A 1 82 ? -6.483 4.909 3.498 1.00 87.25 82 ASN A N 1
ATOM 641 C CA . ASN A 1 82 ? -5.044 5.071 3.715 1.00 87.25 82 ASN A CA 1
ATOM 642 C C . ASN A 1 82 ? -4.244 4.167 2.774 1.00 87.25 82 ASN A C 1
ATOM 644 O O . ASN A 1 82 ? -3.297 4.622 2.130 1.00 87.25 82 ASN A O 1
ATOM 648 N N . ASP A 1 83 ? -4.668 2.910 2.650 1.00 87.12 83 ASP A N 1
ATOM 649 C CA . ASP A 1 83 ? -3.986 1.910 1.833 1.00 87.12 83 ASP A CA 1
ATOM 650 C C . ASP A 1 83 ? -4.225 2.169 0.342 1.00 87.12 83 ASP A C 1
ATOM 652 O O . ASP A 1 83 ? -3.322 1.991 -0.474 1.00 87.12 83 ASP A O 1
ATOM 656 N N . GLN A 1 84 ? -5.415 2.660 -0.024 1.00 88.62 84 GLN A N 1
ATOM 657 C CA . GLN A 1 84 ? -5.711 3.099 -1.392 1.00 88.62 84 GLN A CA 1
ATOM 658 C C . GLN A 1 84 ? -4.820 4.269 -1.822 1.00 88.62 84 GLN A C 1
ATOM 660 O O . GLN A 1 84 ? -4.310 4.266 -2.943 1.00 88.62 84 GLN A O 1
ATOM 665 N N . TYR A 1 85 ? -4.595 5.242 -0.934 1.00 88.50 85 TYR A N 1
ATOM 666 C CA . TYR A 1 85 ? -3.672 6.346 -1.191 1.00 88.50 85 TYR A CA 1
ATOM 667 C C . TYR A 1 85 ? -2.225 5.852 -1.323 1.00 88.50 85 TYR A C 1
ATOM 669 O O . TYR A 1 85 ? -1.523 6.219 -2.264 1.00 88.50 85 TYR A O 1
ATOM 677 N N . GLY A 1 86 ? -1.778 4.972 -0.422 1.00 84.94 86 GLY A N 1
ATOM 678 C CA . GLY A 1 86 ? -0.458 4.346 -0.532 1.00 84.94 86 GLY A CA 1
ATOM 679 C C . GLY A 1 86 ? -0.279 3.617 -1.869 1.00 84.94 86 GLY A C 1
ATOM 680 O O . GLY A 1 86 ? 0.729 3.797 -2.555 1.00 84.94 86 GLY A O 1
ATOM 681 N N . LEU A 1 87 ? -1.299 2.869 -2.298 1.00 86.75 87 LEU A N 1
ATOM 682 C CA . LEU A 1 87 ? -1.291 2.151 -3.569 1.00 86.75 87 LEU A CA 1
ATOM 683 C C . LEU A 1 87 ? -1.238 3.096 -4.778 1.00 86.75 87 LEU A C 1
ATOM 685 O O . LEU A 1 87 ? -0.511 2.806 -5.731 1.00 86.75 87 LEU A O 1
ATOM 689 N N . SER A 1 88 ? -1.949 4.232 -4.756 1.00 87.69 88 SER A N 1
ATOM 690 C CA . SER A 1 88 ? -1.860 5.219 -5.843 1.00 87.69 88 SER A CA 1
ATOM 691 C C . SER A 1 88 ? -0.466 5.837 -5.938 1.00 87.69 88 SER A C 1
ATOM 693 O O . SER A 1 88 ? 0.064 5.971 -7.036 1.00 87.69 88 SER A O 1
ATOM 695 N N . MET A 1 89 ? 0.169 6.125 -4.799 1.00 86.00 89 MET A N 1
ATOM 696 C CA . MET A 1 89 ? 1.545 6.634 -4.766 1.00 86.00 89 MET A CA 1
ATOM 697 C C . MET A 1 89 ? 2.543 5.620 -5.340 1.00 86.00 89 MET A C 1
ATOM 699 O O . MET A 1 89 ? 3.449 5.993 -6.083 1.00 86.00 89 MET A O 1
ATOM 703 N N . ILE A 1 90 ? 2.375 4.327 -5.040 1.00 84.12 90 ILE A N 1
ATOM 704 C CA . ILE A 1 90 ? 3.218 3.270 -5.620 1.00 84.12 90 ILE A CA 1
ATOM 705 C C . ILE A 1 90 ? 2.983 3.140 -7.1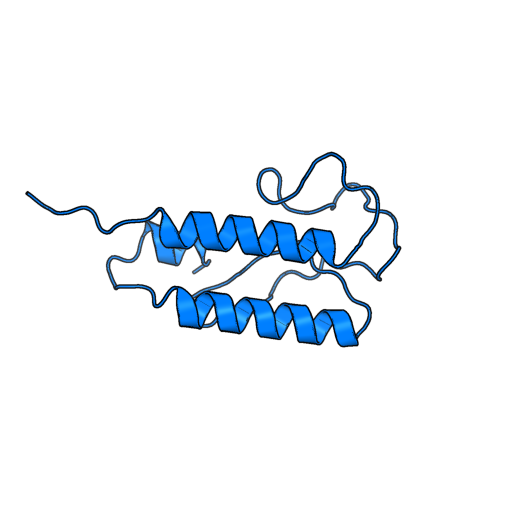16 1.00 84.12 90 ILE A C 1
ATOM 707 O O . ILE A 1 90 ? 3.948 2.991 -7.862 1.00 84.12 90 ILE A O 1
ATOM 711 N N . LYS A 1 91 ? 1.730 3.217 -7.567 1.00 86.88 91 LYS A N 1
ATOM 712 C CA . LYS A 1 91 ? 1.418 3.222 -8.996 1.00 86.88 91 LYS A CA 1
ATOM 713 C C . LYS A 1 91 ? 2.147 4.357 -9.703 1.00 86.88 91 LYS A C 1
ATOM 715 O O . LYS A 1 91 ? 2.821 4.104 -10.697 1.00 86.88 91 LYS A O 1
ATOM 720 N N . ASP A 1 92 ? 2.079 5.569 -9.166 1.00 86.19 92 ASP A N 1
ATOM 721 C CA . ASP A 1 92 ? 2.786 6.712 -9.737 1.00 86.19 92 ASP A CA 1
ATOM 722 C C . ASP A 1 92 ? 4.299 6.491 -9.735 1.00 86.19 92 ASP A C 1
ATOM 724 O O . ASP A 1 92 ? 4.943 6.691 -10.762 1.00 86.19 92 ASP A O 1
ATOM 728 N N . PHE A 1 93 ? 4.867 6.003 -8.631 1.00 83.44 93 PHE A N 1
ATOM 729 C CA . PHE A 1 93 ? 6.294 5.704 -8.537 1.00 83.44 93 PHE A CA 1
ATOM 730 C C . PHE A 1 93 ? 6.739 4.675 -9.584 1.00 83.44 93 PHE A C 1
ATOM 732 O O . PHE A 1 93 ? 7.688 4.918 -10.323 1.00 83.44 93 PHE A O 1
ATOM 739 N N . VAL A 1 94 ? 6.029 3.553 -9.699 1.00 82.06 94 VAL A N 1
ATOM 740 C CA . VAL A 1 94 ? 6.364 2.471 -10.632 1.00 82.06 94 VAL A CA 1
ATOM 741 C C . VAL A 1 94 ? 6.144 2.896 -12.092 1.00 82.06 94 VAL A C 1
ATOM 743 O O . VAL A 1 94 ? 6.931 2.524 -12.958 1.00 82.06 94 VAL A O 1
ATOM 746 N N . CYS A 1 95 ? 5.123 3.708 -12.385 1.00 78.44 95 CYS A N 1
ATOM 747 C CA . CYS A 1 95 ? 4.833 4.180 -13.743 1.00 78.44 95 CYS A CA 1
ATOM 748 C C . CYS A 1 95 ? 5.693 5.378 -14.190 1.00 78.44 95 CYS A C 1
ATOM 750 O O . CYS A 1 95 ? 5.885 5.572 -15.394 1.00 78.44 95 CYS A O 1
ATOM 752 N N . GLN A 1 96 ? 6.197 6.205 -13.267 1.00 70.69 96 GLN A N 1
ATOM 753 C CA . GLN A 1 96 ? 7.034 7.369 -13.595 1.00 70.69 96 GLN A CA 1
ATOM 754 C C . GLN A 1 96 ? 8.478 6.997 -13.938 1.00 70.69 96 GLN A C 1
ATOM 756 O O . GLN A 1 96 ? 9.137 7.749 -14.663 1.00 70.69 96 GLN A O 1
ATOM 761 N N . VAL A 1 97 ? 8.972 5.838 -13.492 1.00 59.72 97 VAL A N 1
ATOM 762 C CA . VAL A 1 97 ? 10.299 5.346 -13.881 1.00 59.72 97 VAL A CA 1
ATOM 763 C C . VAL A 1 97 ? 10.231 4.775 -15.298 1.00 59.72 97 VAL A C 1
ATOM 765 O O . VAL A 1 97 ? 10.186 3.571 -15.529 1.00 59.72 97 VAL A O 1
ATOM 768 N N . LYS A 1 98 ? 10.198 5.670 -16.293 1.00 42.88 98 LYS A N 1
ATOM 769 C CA . LYS A 1 98 ? 10.473 5.295 -17.683 1.00 42.88 98 LYS A CA 1
ATOM 770 C C . LYS A 1 98 ? 11.921 4.799 -17.768 1.00 42.88 98 LYS A C 1
ATOM 772 O O . LYS A 1 98 ? 12.797 5.449 -17.192 1.00 42.88 98 LYS A O 1
ATOM 777 N N . PRO A 1 99 ? 12.209 3.719 -18.518 1.00 40.38 99 PRO A N 1
ATOM 778 C CA . PRO A 1 99 ? 13.586 3.354 -18.813 1.00 40.38 99 PRO A CA 1
ATOM 779 C C . PRO A 1 99 ? 14.261 4.565 -19.460 1.00 40.38 99 PRO A C 1
ATOM 781 O O . PRO A 1 99 ? 13.725 5.140 -20.415 1.00 40.38 99 PRO A O 1
ATOM 784 N N . GLN A 1 100 ? 15.407 4.987 -18.921 1.00 36.19 100 GLN A N 1
ATOM 785 C CA . GLN A 1 100 ? 16.243 5.963 -19.606 1.00 36.19 100 GLN A CA 1
ATOM 786 C C . GLN A 1 100 ? 16.529 5.402 -21.000 1.00 36.19 100 GLN A C 1
ATOM 788 O O . GLN A 1 100 ? 17.179 4.367 -21.144 1.00 36.19 100 GLN A O 1
ATOM 793 N N . LYS A 1 101 ? 16.001 6.065 -22.034 1.00 34.06 101 LYS A N 1
ATOM 794 C CA . LYS A 1 101 ? 16.484 5.869 -23.396 1.00 34.06 101 LYS A CA 1
ATOM 795 C C . LYS A 1 101 ? 17.941 6.314 -23.386 1.00 34.06 101 LYS A C 1
ATOM 797 O O . LYS A 1 101 ? 18.206 7.513 -23.341 1.00 34.06 101 LYS A O 1
ATOM 802 N N . GLY A 1 102 ? 18.852 5.345 -23.366 1.00 39.78 102 GLY A N 1
ATOM 803 C CA . GLY A 1 102 ? 20.241 5.580 -23.727 1.00 39.78 102 GLY A CA 1
ATOM 804 C C . GLY A 1 102 ? 20.267 6.143 -25.144 1.00 39.78 102 GLY A C 1
ATOM 805 O O . GLY A 1 102 ? 19.722 5.519 -26.058 1.00 39.78 102 GLY A O 1
ATOM 806 N N . TYR A 1 103 ? 20.810 7.349 -25.277 1.00 34.28 103 TYR A N 1
ATOM 807 C CA . TYR A 1 103 ? 21.304 7.884 -26.540 1.00 34.28 103 TYR A CA 1
ATOM 808 C C . TYR A 1 103 ? 22.791 7.564 -26.644 1.00 34.28 103 TYR A C 1
ATOM 810 O O . TYR A 1 103 ? 23.463 7.621 -25.586 1.00 34.28 103 TYR A O 1
#

pLDDT: mean 77.13, std 14.49, range [34.06, 92.19]

Sequence (103 aa):
MTLSERVSKDPRPLDADLCLGRIQNGIQHLHKLGLIILMSGNDDNPIITDFDSCRREGERLGIKAGTRGWTREDFKFATPENDQYGLSMIKDFVCQVKPQKGY

Foldseek 3Di:
DWPLCCLPPPLDDAPLVQQLVQLVVVQVVCVVVQKADQDTFHPSRTDGDDCVLIDGFFAFRDPSVHDPPQADPPRGTRHSVRSVSSSVVSSCVNVVSDNPPDD

Secondary structure (DSSP, 8-state):
-BHHHHHHH--SPP-HHHHHHHHHHHHHHHHHTTEE-----BTTTTB----TT-EETTPBP-S-SS-TTSS-TT--B--HHHHHHHHHHHHHHHHH-------